Protein AF-A0AA42EE45-F1 (afdb_monomer)

Foldseek 3Di:
DVVVVVVVVVCCQQAPDADVVLVRGGNPVSVVVVVD

Solvent-accessible surface area (backbone atoms only — not comparable to full-atom values): 2127 Å² total; per-residue (Å²): 112,69,64,59,53,51,51,51,51,53,47,41,59,38,63,63,44,66,36,79,92,52,76,66,33,20,54,51,58,53,54,55,57,74,76,106

Structure (mmCIF, N/CA/C/O backbone):
data_AF-A0AA42EE45-F1
#
_entry.id   AF-A0AA42EE45-F1
#
loop_
_atom_site.group_PDB
_atom_site.id
_atom_site.type_symbol
_atom_site.label_atom_id
_atom_site.label_alt_id
_atom_site.label_comp_id
_atom_site.label_asym_id
_atom_site.label_entity_id
_atom_site.label_seq_id
_atom_site.pdbx_PDB_ins_code
_atom_site.Cartn_x
_atom_site.Ca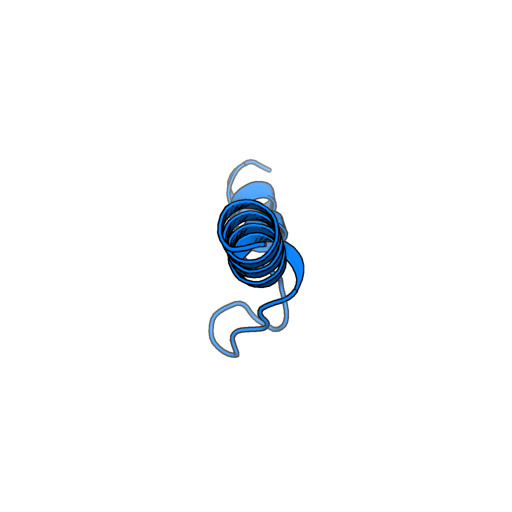rtn_y
_atom_site.Cartn_z
_atom_site.occupancy
_atom_site.B_iso_or_equiv
_atom_site.auth_seq_id
_atom_site.auth_comp_id
_atom_site.auth_asym_id
_atom_site.auth_atom_id
_atom_site.pdbx_PDB_model_num
ATOM 1 N N . GLN A 1 1 ? -10.695 -3.715 18.353 1.00 80.50 1 GLN A N 1
ATOM 2 C CA . GLN A 1 1 ? -11.528 -3.963 17.153 1.00 80.50 1 GLN A CA 1
ATOM 3 C C . GLN A 1 1 ? -11.253 -2.928 16.065 1.00 80.50 1 GLN A C 1
ATOM 5 O O . GLN A 1 1 ? -10.822 -3.330 14.998 1.00 80.50 1 GLN A O 1
ATOM 10 N N . LEU A 1 2 ? -11.401 -1.622 16.330 1.00 94.56 2 LEU A N 1
ATOM 11 C CA . LEU A 1 2 ? -11.094 -0.567 15.345 1.00 94.56 2 LEU A CA 1
ATOM 12 C C . LEU A 1 2 ? -9.622 -0.546 14.896 1.00 94.56 2 LEU A C 1
ATOM 14 O O . LEU A 1 2 ? -9.346 -0.487 13.707 1.00 94.56 2 LEU A O 1
ATOM 18 N N . GLU A 1 3 ? -8.686 -0.631 15.840 1.00 97.19 3 GLU A N 1
ATOM 19 C CA . GLU A 1 3 ? -7.247 -0.608 15.543 1.00 97.19 3 GLU A CA 1
ATOM 20 C C . GLU A 1 3 ? -6.823 -1.745 14.605 1.00 97.19 3 GLU A C 1
ATOM 22 O O . GLU A 1 3 ? -6.155 -1.509 13.603 1.00 97.19 3 GLU A O 1
ATOM 27 N N . GLN A 1 4 ? -7.296 -2.963 14.876 1.00 97.56 4 GLN A N 1
ATOM 28 C CA . GLN A 1 4 ? -7.032 -4.126 14.034 1.00 97.56 4 GLN A CA 1
ATOM 29 C C . GLN A 1 4 ? -7.543 -3.913 12.601 1.00 97.56 4 GLN A C 1
ATOM 31 O O . GLN A 1 4 ? -6.804 -4.138 11.648 1.00 97.56 4 GLN A O 1
ATOM 36 N N . ALA A 1 5 ? -8.764 -3.392 12.450 1.00 97.62 5 ALA A N 1
ATOM 37 C CA . ALA A 1 5 ? -9.328 -3.084 11.138 1.00 97.62 5 ALA A CA 1
ATOM 38 C C . ALA A 1 5 ? -8.526 -1.998 10.394 1.00 97.62 5 ALA A C 1
ATOM 40 O O . ALA A 1 5 ? -8.367 -2.067 9.177 1.00 97.62 5 ALA A O 1
ATOM 41 N N . ILE A 1 6 ? -7.985 -1.007 11.112 1.00 98.19 6 ILE A N 1
ATOM 42 C CA . ILE A 1 6 ? -7.104 0.014 10.527 1.00 98.19 6 ILE A CA 1
ATOM 43 C C . ILE A 1 6 ? -5.794 -0.620 10.049 1.00 98.19 6 ILE A C 1
ATOM 45 O O . ILE A 1 6 ? 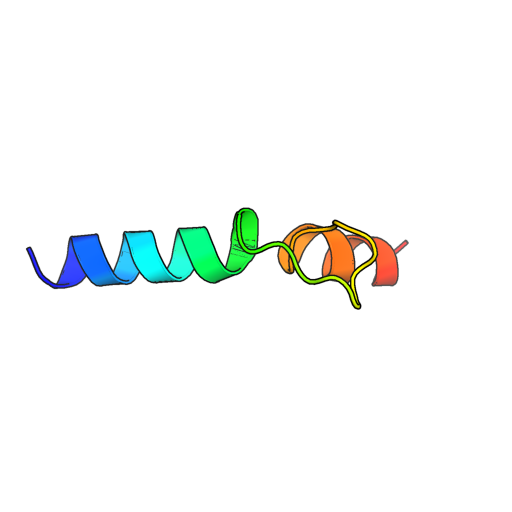-5.360 -0.338 8.932 1.00 98.19 6 ILE A O 1
ATOM 49 N N . HIS A 1 7 ? -5.175 -1.489 10.850 1.00 98.19 7 HIS A N 1
ATOM 50 C CA . HIS A 1 7 ? -3.946 -2.182 10.459 1.00 98.19 7 HIS A CA 1
ATOM 51 C C . HIS A 1 7 ? -4.154 -3.078 9.236 1.00 98.19 7 HIS A C 1
ATOM 53 O O . HIS A 1 7 ? -3.353 -3.029 8.303 1.00 98.19 7 HIS A O 1
ATOM 59 N N . GLU A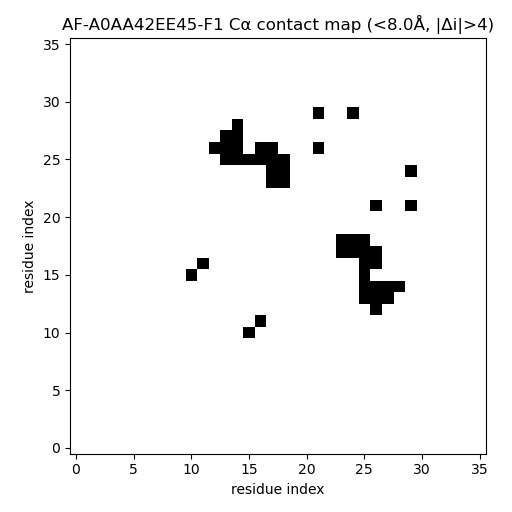 1 8 ? -5.253 -3.827 9.193 1.00 98.31 8 GLU A N 1
ATOM 60 C CA . GLU A 1 8 ? -5.625 -4.652 8.039 1.00 98.31 8 GLU A CA 1
ATOM 61 C C . GLU A 1 8 ? -5.851 -3.800 6.789 1.00 98.31 8 GLU A C 1
ATOM 63 O O . GLU A 1 8 ? -5.339 -4.120 5.717 1.00 98.31 8 GLU A O 1
ATOM 68 N N . TYR A 1 9 ? -6.536 -2.663 6.926 1.00 97.75 9 TYR A N 1
ATOM 69 C CA . TYR A 1 9 ? -6.745 -1.744 5.812 1.00 97.75 9 TYR A CA 1
ATOM 70 C C . TYR A 1 9 ? -5.427 -1.157 5.283 1.00 97.75 9 TYR A C 1
ATOM 72 O O . TYR A 1 9 ? -5.218 -1.092 4.070 1.00 97.75 9 TYR A O 1
ATOM 80 N N . ILE A 1 10 ? -4.514 -0.763 6.177 1.00 98.06 10 ILE A N 1
ATOM 81 C CA . ILE A 1 10 ? -3.181 -0.265 5.806 1.00 98.06 10 ILE A CA 1
ATOM 82 C C . ILE A 1 10 ? -2.369 -1.359 5.103 1.00 98.06 10 ILE A C 1
ATOM 84 O O . ILE A 1 10 ? -1.697 -1.064 4.108 1.00 98.06 10 ILE A O 1
ATOM 88 N N . HIS A 1 11 ? -2.429 -2.603 5.590 1.00 98.06 11 HIS A N 1
ATOM 89 C CA . HIS A 1 11 ? -1.749 -3.740 4.970 1.00 98.06 11 HIS A CA 1
ATOM 90 C C . HIS A 1 11 ? -2.271 -3.979 3.553 1.00 98.06 11 HIS A C 1
ATOM 92 O O . HIS A 1 11 ? -1.497 -3.912 2.595 1.00 98.06 11 HIS A O 1
ATOM 98 N N . TYR A 1 12 ? -3.590 -4.139 3.411 1.00 97.94 12 TYR A N 1
ATOM 99 C CA . TYR A 1 12 ? -4.251 -4.316 2.122 1.00 97.94 12 TYR A CA 1
ATOM 100 C C . TYR A 1 12 ? -3.861 -3.204 1.140 1.00 97.94 12 TYR A C 1
ATOM 102 O O . TYR A 1 12 ? -3.442 -3.474 0.012 1.00 97.94 12 TYR A O 1
ATOM 110 N N . TYR A 1 13 ? -3.925 -1.942 1.575 1.00 97.12 13 TYR A N 1
ATOM 111 C CA . TYR A 1 13 ? -3.631 -0.807 0.706 1.00 97.12 13 TYR A CA 1
ATOM 112 C C . TYR A 1 13 ? -2.176 -0.783 0.225 1.00 97.12 13 TYR A C 1
ATOM 114 O O . TYR A 1 13 ? -1.925 -0.354 -0.898 1.00 97.12 13 TYR A O 1
ATOM 122 N N . ASN A 1 14 ? -1.217 -1.228 1.041 1.00 96.75 14 ASN A N 1
ATOM 123 C CA . ASN A 1 14 ? 0.206 -1.190 0.699 1.00 96.75 14 ASN A CA 1
ATOM 124 C C . ASN A 1 14 ? 0.704 -2.429 -0.054 1.00 96.75 14 ASN A C 1
ATOM 126 O O . ASN A 1 14 ? 1.578 -2.284 -0.912 1.00 96.75 14 ASN A O 1
ATOM 130 N N . HIS A 1 15 ? 0.178 -3.611 0.266 1.00 95.94 15 HIS A N 1
ATOM 131 C CA . HIS A 1 15 ? 0.744 -4.892 -0.171 1.00 95.94 15 HIS A CA 1
ATOM 132 C C . HIS A 1 15 ? -0.140 -5.663 -1.145 1.00 95.94 15 HIS A C 1
ATOM 134 O O . HIS A 1 15 ? 0.378 -6.388 -1.983 1.00 95.94 15 HIS A O 1
ATOM 140 N N . GLU A 1 16 ? -1.457 -5.502 -1.073 1.00 95.62 16 GLU A N 1
ATOM 141 C CA . GLU A 1 16 ? -2.382 -6.364 -1.820 1.00 95.62 16 GLU A CA 1
ATOM 142 C C . GLU A 1 16 ? -3.139 -5.605 -2.907 1.00 95.62 16 GLU A C 1
ATOM 144 O O . GLU A 1 16 ? -3.577 -6.186 -3.898 1.00 95.62 16 GLU A O 1
ATOM 149 N N . ARG A 1 17 ? -3.301 -4.288 -2.749 1.00 94.88 17 ARG A N 1
ATOM 150 C CA . ARG A 1 17 ? -4.072 -3.468 -3.680 1.00 94.88 17 ARG A CA 1
ATOM 151 C C . ARG A 1 17 ? -3.409 -3.401 -5.056 1.00 94.88 17 ARG A C 1
ATOM 153 O O . ARG A 1 17 ? -2.509 -2.598 -5.293 1.00 94.88 17 ARG A O 1
ATOM 160 N N . ILE A 1 18 ? -3.954 -4.152 -6.004 1.00 89.75 18 ILE A N 1
ATOM 161 C CA . ILE A 1 18 ? -3.518 -4.13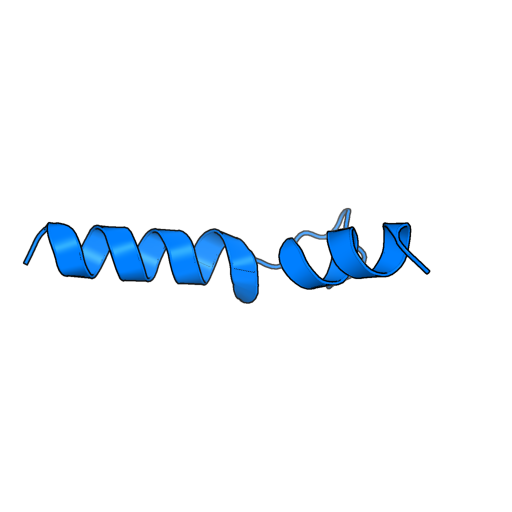0 -7.400 1.00 89.75 18 ILE A CA 1
ATOM 162 C C . ILE A 1 18 ? -4.094 -2.903 -8.115 1.00 89.75 18 ILE A C 1
ATOM 164 O O . ILE A 1 18 ? -5.290 -2.615 -8.063 1.00 89.75 18 ILE A O 1
ATOM 168 N N . GLN A 1 19 ? -3.234 -2.176 -8.826 1.00 89.25 19 GLN A N 1
ATOM 169 C CA . GLN A 1 19 ? -3.631 -1.071 -9.695 1.00 89.25 19 GLN A CA 1
ATOM 170 C C . GLN A 1 19 ? -3.180 -1.338 -11.128 1.00 89.25 19 GLN A C 1
ATOM 172 O O . GLN A 1 19 ? -2.005 -1.600 -11.376 1.00 89.25 19 GLN A O 1
ATOM 177 N N . VAL A 1 20 ? -4.090 -1.167 -12.092 1.00 89.12 20 VAL A N 1
ATOM 178 C CA . VAL A 1 20 ? -3.796 -1.362 -13.525 1.00 89.12 20 VAL A CA 1
ATOM 179 C C . VAL A 1 20 ? -2.627 -0.483 -13.987 1.00 89.12 20 VAL A C 1
ATOM 181 O O . VAL A 1 20 ? -1.749 -0.945 -14.710 1.00 89.12 20 VAL A O 1
ATOM 184 N N . ARG A 1 21 ? -2.541 0.763 -13.494 1.00 89.69 21 ARG A N 1
ATOM 185 C CA . ARG A 1 21 ? -1.433 1.685 -13.809 1.00 89.69 21 ARG A CA 1
ATOM 186 C C . ARG A 1 21 ? -0.068 1.177 -13.331 1.00 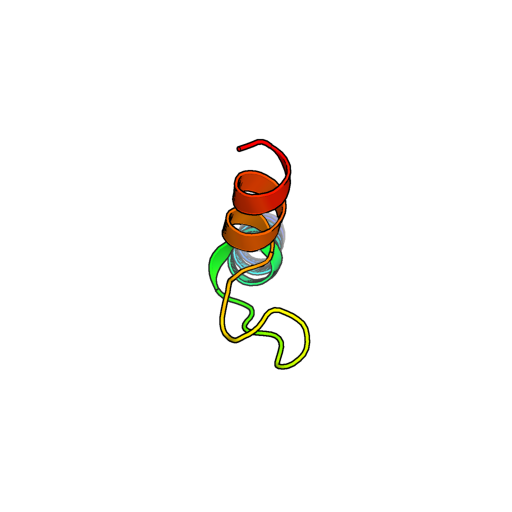89.69 21 ARG A C 1
ATOM 188 O O . ARG A 1 21 ? 0.945 1.545 -13.913 1.00 89.69 21 ARG A O 1
ATOM 195 N N . LEU A 1 22 ? -0.040 0.347 -12.288 1.00 92.38 22 LEU A N 1
ATOM 196 C CA . LEU A 1 22 ? 1.187 -0.223 -11.728 1.00 92.38 22 LEU A CA 1
ATOM 197 C C . LEU A 1 22 ? 1.549 -1.566 -12.378 1.00 92.38 22 LEU A C 1
ATOM 199 O O . LEU A 1 22 ? 2.377 -2.294 -11.847 1.00 92.38 22 LEU A O 1
ATOM 203 N N . LYS A 1 23 ? 0.938 -1.908 -13.523 1.00 90.06 23 LYS A N 1
ATOM 204 C CA . LYS A 1 23 ? 1.212 -3.144 -14.275 1.00 90.06 23 LYS A CA 1
ATOM 205 C C . LYS A 1 23 ? 1.029 -4.417 -13.437 1.00 90.06 23 LYS A C 1
ATOM 207 O O . LYS A 1 23 ? 1.759 -5.384 -13.613 1.00 90.06 23 LYS A O 1
ATOM 212 N N . GLY A 1 24 ? 0.055 -4.409 -12.528 1.00 90.94 24 GLY A N 1
ATOM 213 C CA . GLY A 1 24 ? -0.228 -5.556 -11.663 1.00 90.94 24 GLY A CA 1
ATOM 214 C C . GLY A 1 24 ? 0.573 -5.594 -10.359 1.00 90.94 24 GLY A C 1
ATOM 215 O O . GLY A 1 24 ? 0.303 -6.458 -9.537 1.00 90.94 24 GLY A O 1
ATOM 216 N N . LEU A 1 25 ? 1.505 -4.661 -10.143 1.00 94.00 25 LEU A N 1
ATOM 217 C CA . LEU A 1 25 ? 2.295 -4.581 -8.913 1.00 94.00 25 LEU A CA 1
ATOM 218 C C . LEU A 1 25 ? 1.499 -3.952 -7.765 1.00 94.00 25 LEU A C 1
ATOM 220 O O . LEU A 1 25 ? 0.687 -3.038 -7.974 1.00 94.00 25 LEU A O 1
ATOM 224 N N . SER A 1 26 ? 1.793 -4.387 -6.541 1.00 95.44 26 SER A N 1
ATOM 225 C CA . SER A 1 26 ? 1.373 -3.683 -5.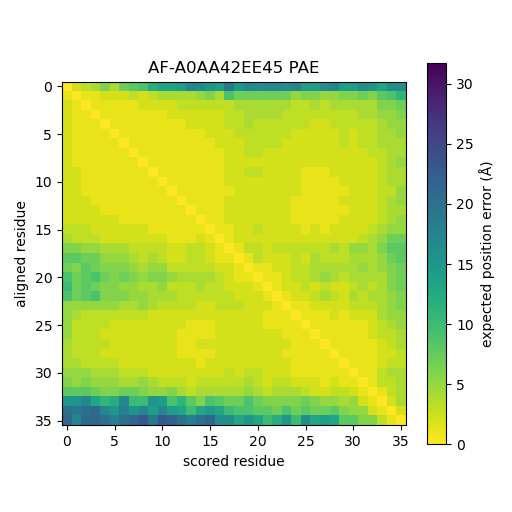331 1.00 95.44 26 SER A CA 1
ATOM 226 C C . SER A 1 26 ? 2.105 -2.338 -5.183 1.00 95.44 26 SER A C 1
ATOM 228 O O . SER A 1 26 ? 3.169 -2.116 -5.778 1.00 95.44 26 SER A O 1
ATOM 230 N N . PRO A 1 27 ? 1.583 -1.403 -4.368 1.00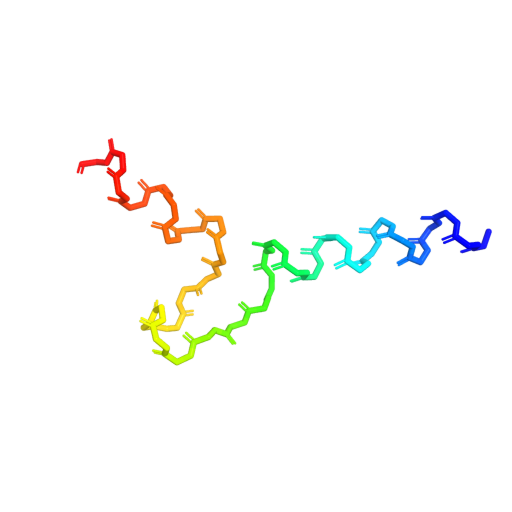 95.31 27 PRO A N 1
ATOM 231 C CA . PRO A 1 27 ? 2.236 -0.118 -4.141 1.00 95.31 27 PRO A CA 1
ATOM 232 C C . PRO A 1 27 ? 3.652 -0.221 -3.572 1.00 95.31 27 PRO A C 1
ATOM 234 O O . PRO A 1 27 ? 4.504 0.591 -3.932 1.00 95.31 27 PRO A O 1
ATOM 237 N N . VAL A 1 28 ? 3.923 -1.190 -2.692 1.00 94.81 28 VAL A N 1
ATOM 238 C CA . VAL A 1 28 ? 5.279 -1.419 -2.171 1.00 94.81 28 VAL A CA 1
ATOM 239 C C . VAL A 1 28 ? 6.208 -1.925 -3.273 1.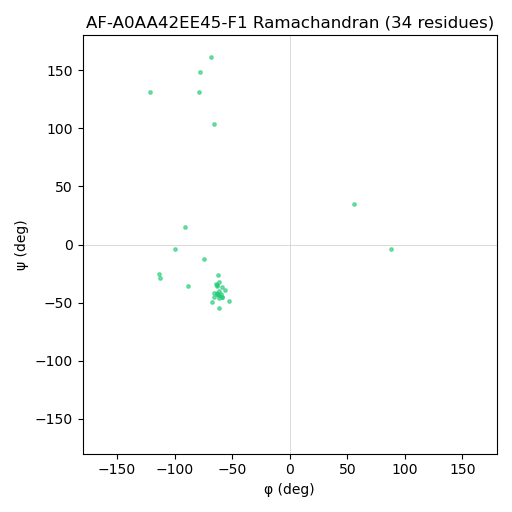00 94.81 28 VAL A C 1
ATOM 241 O O . VAL A 1 28 ? 7.260 -1.324 -3.471 1.00 94.81 28 VAL A O 1
ATOM 244 N N . GLU A 1 29 ? 5.810 -2.940 -4.041 1.00 93.81 29 GLU A N 1
ATOM 245 C CA . GLU A 1 29 ? 6.639 -3.491 -5.127 1.00 93.81 29 GLU A CA 1
ATOM 246 C C . GLU A 1 29 ? 6.971 -2.442 -6.194 1.00 93.81 29 GLU A C 1
ATOM 248 O O . GLU A 1 29 ? 8.119 -2.326 -6.622 1.00 93.81 29 GLU A O 1
ATOM 253 N N . TYR A 1 30 ? 5.989 -1.621 -6.575 1.00 94.06 30 TYR A N 1
ATOM 254 C CA . TYR A 1 30 ? 6.199 -0.540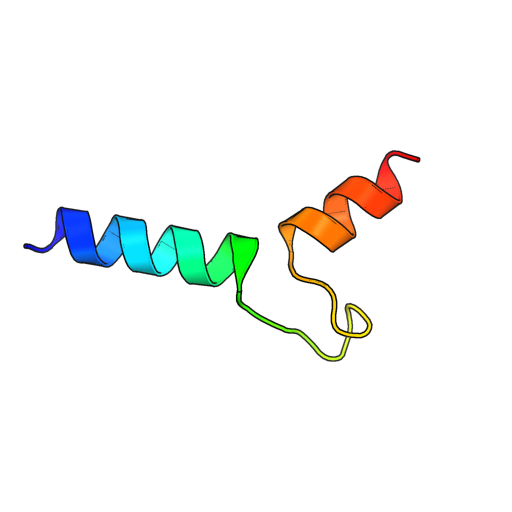 -7.536 1.00 94.06 30 TYR A CA 1
ATOM 255 C C . TYR A 1 30 ? 7.220 0.503 -7.042 1.00 94.06 30 TYR A C 1
ATOM 257 O O . TYR A 1 30 ? 8.052 0.982 -7.816 1.00 94.06 30 TYR A O 1
ATOM 265 N N . ARG A 1 31 ? 7.194 0.853 -5.745 1.00 92.19 31 ARG A N 1
ATOM 266 C CA . ARG A 1 31 ? 8.183 1.772 -5.150 1.00 92.19 31 ARG A CA 1
ATOM 267 C C . ARG A 1 31 ? 9.580 1.162 -5.147 1.00 92.19 31 ARG A C 1
ATOM 269 O O . ARG A 1 31 ? 10.530 1.856 -5.495 1.00 92.19 31 ARG A O 1
ATOM 276 N N . THR A 1 32 ? 9.697 -0.121 -4.815 1.00 93.00 32 THR A N 1
ATOM 277 C CA . THR A 1 32 ? 10.980 -0.835 -4.818 1.00 93.00 32 THR A CA 1
ATOM 278 C C . THR A 1 32 ? 11.586 -0.915 -6.218 1.00 93.00 32 THR A C 1
ATOM 280 O O . THR A 1 32 ? 12.794 -0.773 -6.360 1.00 93.00 32 THR A O 1
ATOM 283 N N . GLN A 1 33 ? 10.769 -1.047 -7.270 1.00 87.19 33 GLN A N 1
ATOM 284 C CA . GLN A 1 33 ? 11.260 -1.006 -8.652 1.00 87.19 33 GLN A CA 1
ATOM 285 C C . GLN A 1 33 ? 11.921 0.333 -9.014 1.00 87.19 33 GLN A C 1
ATOM 287 O O . GLN A 1 33 ? 12.854 0.349 -9.804 1.00 87.19 33 GLN A O 1
ATOM 292 N N . SER A 1 34 ? 11.455 1.448 -8.442 1.00 76.50 34 SER A N 1
ATOM 293 C CA . SER A 1 34 ? 12.008 2.784 -8.721 1.00 76.50 34 SER A CA 1
ATOM 294 C C . SER A 1 34 ? 13.369 3.031 -8.057 1.00 76.50 34 SER A C 1
ATOM 296 O O . SER A 1 34 ? 14.008 4.037 -8.346 1.00 76.50 34 SER A O 1
ATOM 298 N N . LEU A 1 35 ? 13.776 2.158 -7.131 1.00 75.50 35 LEU A N 1
ATOM 299 C CA . LEU A 1 35 ? 15.028 2.256 -6.376 1.00 75.50 35 LEU A CA 1
ATOM 300 C C . LEU A 1 35 ? 16.145 1.361 -6.942 1.00 75.50 35 LEU A C 1
ATOM 302 O O . LEU A 1 35 ? 17.258 1.409 -6.421 1.00 75.50 35 LEU A O 1
ATOM 306 N N . ASN A 1 36 ? 15.841 0.564 -7.973 1.00 57.69 36 ASN A N 1
ATOM 307 C CA . ASN A 1 36 ? 16.783 -0.306 -8.682 1.00 57.69 36 ASN A CA 1
ATOM 308 C C . ASN A 1 36 ? 17.259 0.316 -9.997 1.00 57.69 36 ASN A C 1
ATOM 310 O O . ASN A 1 36 ? 16.453 1.026 -10.642 1.00 57.69 36 ASN A O 1
#

Mean predicted aligned error: 3.58 Å

Radius of gyration: 11.72 Å; Cα contacts (8 Å, |Δi|>4): 23; chains: 1; bounding box: 28×9×31 Å

Sequence (36 aa):
QLEQAIHEYIHYYNHERIQVRLKGLSPVEYRTQSLN

InterPro domains:
  IPR001584 Integrase, catalytic core [PF13333] (1-35)

Organism: Glaesserella parasuis (NCBI:txid738)

Secondary structure (DSSP, 8-state):
-HHHHHHHHHHIIIII---GGGTT--HHHHHHHTT-

pLDDT: mean 92.08, std 8.1, range [57.69, 98.31]